Protein AF-A0AAX3SY69-F1 (afdb_monomer)

Secondary structure (DSSP, 8-state):
-GGGGGGTTSS-HHHHHHHHHHHHHHHHHHSS-EEEEEE-SS-TTT-SSS-TT-EE--TTPPEEEEEEEEEETHHHHHHT-S--EEEEEEEETT-SPP--S---------HHHHTT--TTS-HHHHHHHHHHH-S---------GGGHHHHHHS--

Foldseek 3Di:
DVQLLVQFQVLPLPVSQVRLVVVVQVVLQPDQAFEAALAAPAACVRDVPSHHGDTHHDPPHAYKYKHWDSKDCSPCRNNVHPDIDGDMDIDHPPPDDRDHPDDDDDDDDDPVLVVQDDPVDDPLVSLVSSCVVPVDDDDDDPPDPVCPVVDVSNPD

Sequence (156 aa):
MIVSYELVGKNDKNMLDQKAFDFINKILTSNDVKAKIAIGEGELDAAPMLYQGQTFSHQQAITIDIAVDPIEGTIPASKNEPGSISSIAIAKNNTMLQIPEMYMEKLFLSQNLAVTVDFNQPIEAILLALLKIKQNLSCIILNKPRHQKIKKQCGN

Nearest PDB structures (foldseek):
  3d1r-assembly1_A  TM=9.207E-01  e=1.325E-11  Escherichia coli K-12
  3big-assembly1_A  TM=9.144E-01  e=1.242E-11  unclassified
  2r8t-assembly1_A  TM=9.215E-01  e=2.525E-11  unclassified
  3bih-assembly1_A  TM=9.162E-01  e=8.599E-11  unclassified
  7txb-assembly2_A  TM=8.738E-01  e=3.790E-10  Mycobacterium tuberculosis

pLDDT: mean 86.6, std 8.34, range [49.56, 96.06]

Mean predicted aligned error: 6.03 Å

Structure (mmCIF, N/CA/C/O backbone):
data_AF-A0AAX3SY69-F1
#
_entry.id   AF-A0AAX3SY69-F1
#
loop_
_atom_site.group_PDB
_atom_site.id
_atom_site.type_symbol
_atom_site.label_atom_id
_atom_site.label_alt_id
_atom_site.label_comp_id
_atom_site.label_asym_id
_atom_site.label_entity_id
_atom_site.label_seq_id
_atom_site.pdbx_PDB_ins_code
_atom_site.Cartn_x
_atom_site.Cartn_y
_atom_site.Cartn_z
_atom_site.occupancy
_atom_site.B_iso_or_equiv
_atom_site.auth_seq_id
_atom_site.auth_comp_id
_atom_site.auth_asym_id
_atom_site.auth_atom_id
_atom_site.pdbx_PDB_model_num
ATOM 1 N N . MET A 1 1 ? 5.441 -11.364 -5.520 1.00 68.12 1 MET A N 1
ATOM 2 C CA . MET A 1 1 ? 6.108 -12.122 -4.428 1.00 68.12 1 MET A CA 1
ATOM 3 C C . MET A 1 1 ? 6.857 -13.389 -4.855 1.00 68.12 1 MET A C 1
ATOM 5 O O . MET A 1 1 ? 7.896 -13.626 -4.264 1.00 68.12 1 MET A O 1
ATOM 9 N N . ILE A 1 2 ? 6.416 -14.188 -5.844 1.00 85.38 2 ILE A N 1
ATOM 10 C CA . ILE A 1 2 ? 7.100 -15.458 -6.212 1.00 85.38 2 ILE A CA 1
ATOM 11 C C . ILE A 1 2 ? 8.610 -15.275 -6.449 1.00 85.38 2 ILE A C 1
ATOM 13 O O . ILE A 1 2 ? 9.412 -16.031 -5.913 1.00 85.38 2 ILE A O 1
ATOM 17 N N . VAL A 1 3 ? 9.007 -14.236 -7.189 1.00 90.88 3 VAL A N 1
ATOM 18 C CA . VAL A 1 3 ? 10.423 -13.975 -7.497 1.00 90.88 3 VAL A CA 1
ATOM 19 C C . VAL A 1 3 ? 11.272 -13.641 -6.270 1.00 90.88 3 VAL A C 1
ATOM 21 O O . VAL A 1 3 ? 12.445 -13.999 -6.237 1.00 90.88 3 VAL A O 1
ATOM 24 N N . SER A 1 4 ? 10.683 -13.031 -5.242 1.00 90.25 4 SER A N 1
ATOM 25 C CA . SER A 1 4 ? 11.367 -12.653 -3.998 1.00 90.25 4 SER A CA 1
ATOM 26 C C . SER A 1 4 ? 11.199 -13.685 -2.881 1.00 90.25 4 SER A C 1
ATOM 28 O O . SER A 1 4 ? 11.713 -13.478 -1.786 1.00 90.25 4 SER A O 1
ATOM 30 N N . TYR A 1 5 ? 10.498 -14.798 -3.130 1.00 91.44 5 TYR A N 1
ATOM 31 C CA . TYR A 1 5 ? 10.125 -15.765 -2.092 1.00 91.44 5 TYR A CA 1
ATOM 32 C C . TYR A 1 5 ? 11.334 -16.368 -1.361 1.00 91.44 5 TYR A C 1
ATOM 34 O O . TYR A 1 5 ? 11.290 -16.548 -0.151 1.00 91.44 5 TYR A O 1
ATOM 42 N N . GLU A 1 6 ? 12.445 -16.612 -2.061 1.00 93.38 6 GLU A N 1
ATOM 43 C CA . GLU A 1 6 ? 13.675 -17.149 -1.450 1.00 93.38 6 GLU A CA 1
ATOM 44 C C . GLU A 1 6 ? 14.314 -16.215 -0.399 1.00 93.38 6 GLU A C 1
ATOM 46 O O . GLU A 1 6 ? 15.126 -16.661 0.416 1.00 93.38 6 GLU A O 1
ATOM 51 N N . LEU A 1 7 ? 13.946 -14.929 -0.419 1.00 93.50 7 LEU A N 1
ATOM 52 C CA . LEU A 1 7 ? 14.443 -13.886 0.483 1.00 93.50 7 LEU A CA 1
ATOM 53 C C . LEU A 1 7 ? 13.525 -13.659 1.690 1.00 93.50 7 LEU A C 1
ATOM 55 O O . LEU A 1 7 ? 13.890 -12.941 2.624 1.00 93.50 7 LEU A O 1
ATOM 59 N N . VAL A 1 8 ? 12.351 -14.293 1.707 1.00 95.00 8 VAL A N 1
ATOM 60 C CA . VAL A 1 8 ? 11.444 -14.266 2.857 1.00 95.00 8 VAL A CA 1
ATOM 61 C C . VAL A 1 8 ? 12.148 -14.884 4.068 1.00 95.00 8 VAL A C 1
ATOM 63 O O . VAL A 1 8 ? 12.761 -15.949 3.984 1.00 95.00 8 VAL A O 1
ATOM 66 N N . GLY A 1 9 ? 12.090 -14.193 5.208 1.00 95.44 9 GLY A N 1
ATOM 67 C CA . GLY A 1 9 ? 12.751 -14.628 6.445 1.00 95.44 9 GLY A CA 1
ATOM 68 C C . GLY A 1 9 ? 14.278 -14.460 6.473 1.00 95.44 9 GLY A C 1
ATOM 69 O O . GLY A 1 9 ? 14.919 -14.946 7.404 1.00 95.44 9 GLY A O 1
ATOM 70 N N . LYS A 1 10 ? 14.889 -13.800 5.477 1.00 95.88 10 LYS A N 1
ATOM 71 C CA . LYS A 1 10 ? 16.347 -13.564 5.422 1.00 95.88 10 LYS A CA 1
ATOM 72 C C . LYS A 1 10 ? 16.797 -12.251 6.068 1.00 95.88 10 LYS A C 1
ATOM 74 O O . LYS A 1 10 ? 17.989 -11.970 6.076 1.00 95.88 10 LYS A O 1
ATOM 79 N N . ASN A 1 11 ? 15.872 -11.463 6.619 1.00 95.81 11 ASN A N 1
ATOM 80 C CA . ASN A 1 11 ? 16.111 -10.136 7.199 1.00 95.81 11 ASN A CA 1
ATOM 81 C C . ASN A 1 11 ? 16.721 -9.101 6.234 1.00 95.81 11 ASN A C 1
ATOM 83 O O . ASN A 1 11 ? 17.152 -8.038 6.677 1.00 95.81 11 ASN A O 1
ATOM 87 N N . ASP A 1 12 ? 16.700 -9.358 4.924 1.00 94.06 12 ASP A N 1
ATOM 88 C CA . ASP A 1 12 ? 17.132 -8.404 3.902 1.00 94.06 12 ASP A CA 1
ATOM 89 C C . ASP A 1 12 ? 15.922 -7.843 3.152 1.00 94.06 12 ASP A C 1
ATOM 91 O O . ASP A 1 12 ? 15.499 -8.347 2.112 1.00 94.06 12 ASP A O 1
ATOM 95 N N . LYS A 1 13 ? 15.325 -6.797 3.729 1.00 92.38 13 LYS A N 1
ATOM 96 C CA . LYS A 1 13 ? 14.152 -6.140 3.143 1.00 92.38 13 LYS A CA 1
ATOM 97 C C . LYS A 1 13 ? 14.467 -5.452 1.808 1.00 92.38 13 LYS A C 1
ATOM 99 O O . LYS A 1 13 ? 13.586 -5.379 0.963 1.00 92.38 13 LYS A O 1
ATOM 104 N N . ASN A 1 14 ? 15.697 -4.963 1.627 1.00 90.88 14 ASN A N 1
ATOM 105 C CA . ASN A 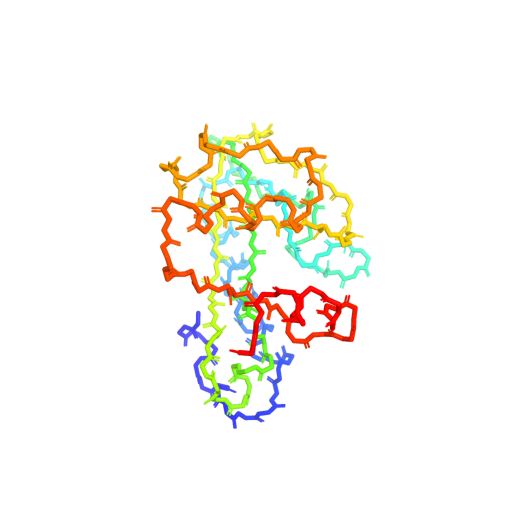1 14 ? 16.069 -4.156 0.466 1.00 90.88 14 ASN A CA 1
ATOM 106 C C . ASN A 1 14 ? 16.271 -5.061 -0.750 1.00 90.88 14 ASN A C 1
ATOM 108 O O . ASN A 1 14 ? 15.740 -4.785 -1.817 1.00 90.88 14 ASN A O 1
ATOM 112 N N . MET A 1 15 ? 16.985 -6.177 -0.581 1.00 91.94 15 MET A N 1
ATOM 113 C CA . MET A 1 15 ? 17.173 -7.156 -1.653 1.00 91.94 15 MET A CA 1
ATOM 114 C C . MET A 1 15 ? 15.849 -7.826 -2.042 1.00 91.94 15 MET A C 1
ATOM 116 O O . MET A 1 15 ? 15.595 -8.073 -3.222 1.00 91.94 15 MET A O 1
ATOM 120 N N . LEU A 1 16 ? 14.997 -8.109 -1.052 1.00 91.38 16 LEU A N 1
ATOM 121 C CA . LEU A 1 16 ? 13.662 -8.670 -1.259 1.00 91.38 16 LEU A CA 1
ATOM 122 C C . LEU A 1 16 ? 12.807 -7.765 -2.154 1.00 91.38 16 LEU A C 1
ATOM 124 O O . LEU A 1 16 ? 12.190 -8.255 -3.108 1.00 91.38 16 LEU A O 1
ATOM 128 N N . ASP A 1 17 ? 12.822 -6.468 -1.866 1.00 90.00 17 ASP A N 1
ATOM 129 C CA . ASP A 1 17 ? 12.081 -5.458 -2.610 1.00 90.00 17 ASP A CA 1
ATOM 130 C C . ASP A 1 17 ? 12.679 -5.206 -4.002 1.00 90.00 17 ASP A C 1
ATOM 132 O O . ASP A 1 17 ? 11.979 -5.339 -5.008 1.00 90.00 17 ASP A O 1
ATOM 136 N N . GLN A 1 18 ? 14.004 -5.034 -4.090 1.00 90.25 18 GLN A N 1
ATOM 137 C CA . GLN A 1 18 ? 14.724 -4.875 -5.358 1.00 90.25 18 GLN A CA 1
ATOM 138 C C . GLN A 1 18 ? 14.424 -6.018 -6.337 1.00 90.25 18 GLN A C 1
ATOM 140 O O . GLN A 1 18 ? 14.197 -5.795 -7.524 1.00 90.25 18 GLN A O 1
ATOM 145 N N . LYS A 1 19 ? 14.356 -7.262 -5.849 1.00 91.88 19 LYS A N 1
ATOM 146 C CA . LYS A 1 19 ? 14.070 -8.418 -6.704 1.00 91.88 19 LYS A CA 1
ATOM 147 C C . LYS A 1 19 ? 12.638 -8.417 -7.253 1.00 91.88 19 LYS A C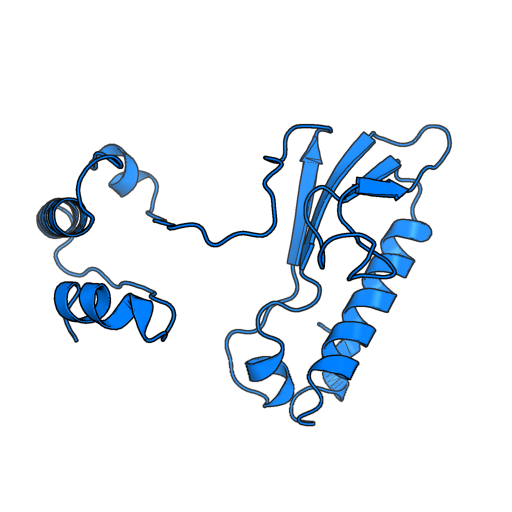 1
ATOM 149 O O . LYS A 1 19 ? 12.411 -8.879 -8.375 1.00 91.88 19 LYS A O 1
ATOM 154 N N . ALA A 1 20 ? 11.669 -7.915 -6.486 1.00 91.19 20 ALA A N 1
ATOM 155 C CA . ALA A 1 20 ? 10.297 -7.755 -6.968 1.00 91.19 20 ALA A CA 1
ATOM 156 C C . ALA A 1 20 ? 10.207 -6.611 -7.978 1.00 91.19 20 ALA A C 1
ATOM 158 O O . ALA A 1 20 ? 9.585 -6.766 -9.033 1.00 91.19 20 ALA A O 1
ATOM 159 N N . PHE A 1 21 ? 10.879 -5.507 -7.675 1.00 88.44 21 PHE A N 1
ATOM 160 C CA . PHE A 1 21 ? 10.992 -4.338 -8.527 1.00 88.44 21 PHE A CA 1
ATOM 161 C C . PHE A 1 21 ? 11.584 -4.675 -9.903 1.00 88.44 21 PHE A C 1
ATOM 163 O O . PHE A 1 21 ? 10.947 -4.408 -10.925 1.00 88.44 21 PHE A O 1
ATOM 170 N N . ASP A 1 22 ? 12.739 -5.346 -9.949 1.00 89.62 22 ASP A N 1
ATOM 171 C CA . ASP A 1 22 ? 13.425 -5.711 -11.197 1.00 89.62 22 ASP A CA 1
ATOM 172 C C . ASP A 1 22 ? 12.525 -6.553 -12.106 1.00 89.62 22 ASP A C 1
ATOM 174 O O . ASP A 1 22 ? 12.475 -6.373 -13.328 1.00 89.62 22 ASP A O 1
ATOM 178 N N . PHE A 1 23 ? 11.777 -7.474 -11.500 1.00 90.44 23 PHE A N 1
ATOM 179 C CA . PHE A 1 23 ? 10.856 -8.340 -12.216 1.00 90.44 23 PHE A CA 1
ATOM 180 C C . PHE A 1 23 ? 9.674 -7.569 -12.807 1.00 90.44 23 PHE A C 1
ATOM 182 O O . PHE A 1 23 ? 9.348 -7.757 -13.981 1.00 90.44 23 PHE A O 1
ATOM 189 N N . ILE A 1 24 ? 9.054 -6.685 -12.025 1.00 89.12 24 ILE A N 1
ATOM 190 C CA . ILE A 1 24 ? 7.952 -5.838 -12.492 1.00 89.12 24 ILE A CA 1
ATOM 191 C C . ILE A 1 24 ? 8.429 -4.921 -13.620 1.00 89.12 24 ILE A C 1
ATOM 193 O O . ILE A 1 24 ? 7.786 -4.865 -14.669 1.00 89.12 24 ILE A O 1
ATOM 197 N N . ASN A 1 25 ? 9.577 -4.261 -13.458 1.00 87.75 25 ASN A N 1
ATOM 198 C CA . ASN A 1 25 ? 10.142 -3.389 -14.485 1.00 87.75 25 ASN A CA 1
ATOM 199 C C . ASN A 1 25 ? 10.423 -4.152 -15.791 1.00 87.75 25 ASN A C 1
ATOM 201 O O . ASN A 1 25 ? 10.088 -3.680 -16.882 1.00 87.75 25 ASN A O 1
ATOM 205 N N . LYS A 1 26 ? 10.964 -5.374 -15.695 1.00 88.88 26 LYS A N 1
ATOM 206 C CA . LYS A 1 26 ? 11.166 -6.251 -16.856 1.00 88.88 26 LYS A CA 1
ATOM 207 C C . LYS A 1 26 ? 9.848 -6.598 -17.549 1.00 88.88 26 LYS A C 1
ATOM 209 O O . LYS A 1 26 ? 9.794 -6.578 -18.779 1.00 88.88 26 LYS A O 1
ATOM 214 N N . ILE A 1 27 ? 8.790 -6.902 -16.795 1.00 87.12 27 ILE A N 1
ATOM 215 C CA . ILE A 1 27 ? 7.457 -7.153 -17.361 1.00 87.12 27 ILE A CA 1
ATOM 216 C C . ILE A 1 27 ? 6.963 -5.908 -18.099 1.00 87.12 27 ILE A C 1
ATOM 218 O O . ILE A 1 27 ? 6.617 -6.006 -19.272 1.00 87.12 27 ILE A O 1
ATOM 222 N N . LEU A 1 28 ? 6.977 -4.735 -17.467 1.00 84.12 28 LEU A N 1
ATOM 223 C CA . LEU A 1 28 ? 6.467 -3.508 -18.091 1.00 84.12 28 LEU A CA 1
ATOM 224 C C . LEU A 1 28 ? 7.261 -3.103 -19.339 1.00 84.12 28 LEU A C 1
ATOM 226 O O . LEU A 1 28 ? 6.676 -2.614 -20.300 1.00 84.12 28 LEU A O 1
ATOM 230 N N . THR A 1 29 ? 8.567 -3.369 -19.360 1.00 83.25 29 THR A N 1
ATOM 231 C CA . THR A 1 29 ? 9.431 -3.073 -20.514 1.00 83.25 29 THR A CA 1
ATOM 232 C C . THR A 1 29 ? 9.224 -4.052 -21.679 1.00 83.25 29 THR A C 1
ATOM 234 O O . THR A 1 29 ? 9.354 -3.668 -22.840 1.00 83.25 29 THR A O 1
ATOM 237 N N . SER A 1 30 ? 8.914 -5.320 -21.390 1.00 82.94 30 SER A N 1
ATOM 238 C CA . SER A 1 30 ? 8.826 -6.389 -22.402 1.00 82.94 30 SER A CA 1
ATOM 239 C C . SER A 1 30 ? 7.451 -6.556 -23.051 1.00 82.94 30 SER A C 1
ATOM 241 O O . SER A 1 30 ? 7.344 -7.291 -24.028 1.00 82.94 30 SER A O 1
ATOM 243 N N . ASN A 1 31 ? 6.411 -5.902 -22.530 1.00 76.81 31 ASN A N 1
ATOM 244 C CA . ASN A 1 31 ? 5.061 -5.964 -23.090 1.00 76.81 31 ASN A CA 1
ATOM 245 C C . ASN A 1 31 ? 4.767 -4.750 -23.983 1.00 76.81 31 ASN A C 1
ATOM 247 O O . ASN A 1 31 ? 5.183 -3.638 -23.665 1.00 76.81 31 ASN A O 1
ATOM 251 N N . ASP A 1 32 ? 3.974 -4.952 -25.040 1.00 76.06 32 ASP A N 1
ATOM 252 C CA . ASP A 1 32 ? 3.518 -3.901 -25.966 1.00 76.06 32 ASP A CA 1
ATOM 253 C C . ASP A 1 32 ? 2.460 -2.988 -25.319 1.00 76.06 32 ASP A C 1
ATOM 255 O O . ASP A 1 32 ? 1.272 -3.008 -25.651 1.00 76.06 32 ASP A O 1
ATOM 259 N N . VAL A 1 33 ? 2.883 -2.184 -24.345 1.00 77.19 33 VAL A N 1
ATOM 260 C CA . VAL A 1 33 ? 2.014 -1.283 -23.581 1.00 77.19 33 VAL A CA 1
ATOM 261 C C . VAL A 1 33 ? 2.593 0.127 -23.575 1.00 77.19 33 VAL A C 1
ATOM 263 O O . VAL A 1 33 ? 3.793 0.323 -23.382 1.00 77.19 33 VAL A O 1
ATOM 266 N N . LYS A 1 34 ? 1.724 1.133 -23.750 1.00 85.38 34 LYS A N 1
ATOM 267 C CA . LYS A 1 34 ? 2.074 2.528 -23.498 1.00 85.38 34 LYS A CA 1
ATOM 268 C C . LYS A 1 34 ? 1.645 2.885 -22.075 1.00 85.38 34 LYS A C 1
ATOM 270 O O . LYS A 1 34 ? 0.519 3.305 -21.840 1.00 85.38 34 LYS A O 1
ATOM 275 N N . ALA A 1 35 ? 2.510 2.673 -21.097 1.00 86.69 35 ALA A N 1
ATOM 276 C CA . ALA A 1 35 ? 2.179 2.906 -19.694 1.00 86.69 35 ALA A CA 1
ATOM 277 C C . ALA A 1 35 ? 2.849 4.170 -19.160 1.00 86.69 35 ALA A C 1
ATOM 279 O O . ALA A 1 35 ? 3.960 4.506 -19.562 1.00 86.69 35 ALA A O 1
ATOM 280 N N . LYS A 1 36 ? 2.189 4.835 -18.215 1.00 89.00 36 LYS A N 1
ATOM 281 C CA . LYS A 1 36 ? 2.775 5.871 -17.367 1.00 89.00 36 LYS A CA 1
ATOM 282 C C . LYS A 1 36 ? 2.681 5.418 -15.914 1.00 89.00 36 LYS A C 1
ATOM 284 O O . LYS A 1 36 ? 1.595 5.052 -15.463 1.00 89.00 36 LYS A O 1
ATOM 289 N N . ILE A 1 37 ? 3.786 5.467 -15.179 1.00 88.62 37 ILE A N 1
ATOM 290 C CA . ILE A 1 37 ? 3.766 5.263 -13.729 1.00 88.62 37 ILE A CA 1
ATOM 291 C C . ILE A 1 37 ? 3.124 6.494 -13.091 1.00 88.62 37 ILE A C 1
ATOM 293 O O . ILE A 1 37 ? 3.688 7.583 -13.091 1.00 88.62 37 ILE A O 1
ATOM 297 N N . ALA A 1 38 ? 1.901 6.327 -12.609 1.00 87.81 38 ALA A N 1
ATOM 298 C CA . ALA A 1 38 ? 1.136 7.351 -11.914 1.00 87.81 38 ALA A CA 1
ATOM 299 C C . ALA A 1 38 ? 1.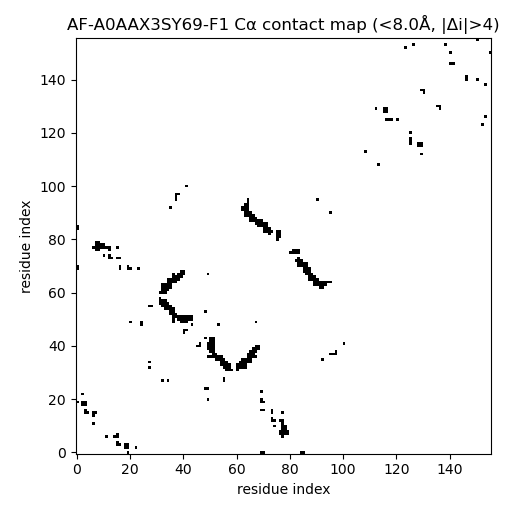459 7.387 -10.414 1.00 87.81 38 ALA A C 1
ATOM 301 O O . ALA A 1 38 ? 1.414 8.456 -9.820 1.00 87.81 38 ALA A O 1
ATOM 302 N N . ILE A 1 39 ? 1.752 6.227 -9.819 1.00 86.62 39 ILE A N 1
ATOM 303 C CA . ILE A 1 39 ? 2.173 6.062 -8.423 1.00 86.62 39 ILE A CA 1
ATOM 304 C C . ILE A 1 39 ? 3.247 4.968 -8.421 1.00 86.62 39 ILE A C 1
ATOM 306 O O . ILE A 1 39 ? 3.022 3.898 -8.991 1.00 86.62 39 ILE A O 1
ATOM 310 N N . GLY A 1 40 ? 4.401 5.231 -7.819 1.00 81.31 40 GLY A N 1
ATOM 311 C CA . GLY A 1 40 ? 5.523 4.291 -7.788 1.00 81.31 40 GLY A CA 1
ATOM 312 C C . GLY A 1 40 ? 6.403 4.489 -6.557 1.00 81.31 40 GLY A C 1
ATOM 313 O O . GLY A 1 40 ? 5.965 5.100 -5.586 1.00 81.31 40 GLY A O 1
ATOM 314 N N . GLU A 1 41 ? 7.645 4.012 -6.628 1.00 76.50 41 GLU A N 1
ATOM 315 C CA . GLU A 1 41 ? 8.600 3.953 -5.501 1.00 76.50 41 GLU A CA 1
ATOM 316 C C . GLU A 1 41 ? 9.118 5.317 -5.018 1.00 76.50 41 GLU A C 1
ATOM 318 O O . GLU A 1 41 ? 9.868 5.405 -4.048 1.00 76.50 41 GLU A O 1
ATOM 323 N N . GLY A 1 42 ? 8.734 6.391 -5.704 1.00 72.00 42 GLY A N 1
ATOM 324 C CA . GLY A 1 42 ? 9.097 7.757 -5.368 1.00 72.00 42 GLY A CA 1
ATOM 325 C C . GLY A 1 42 ? 9.352 8.610 -6.604 1.00 72.00 42 GLY A C 1
ATOM 326 O O . GLY A 1 42 ? 9.015 8.248 -7.738 1.00 72.00 42 GLY A O 1
ATOM 327 N N . GLU A 1 43 ? 9.962 9.763 -6.362 1.00 69.75 43 GLU A N 1
ATOM 328 C CA . GLU A 1 43 ? 10.455 10.665 -7.400 1.00 69.75 43 GLU A CA 1
ATOM 329 C C . GLU A 1 43 ? 11.716 10.102 -8.078 1.00 69.75 43 GLU A C 1
ATOM 331 O O . GLU A 1 43 ? 12.428 9.271 -7.508 1.00 69.75 43 GLU A O 1
ATOM 336 N N . LEU A 1 44 ? 12.032 10.592 -9.283 1.00 62.59 44 LEU A N 1
ATOM 337 C CA . LEU A 1 44 ? 13.196 10.149 -10.069 1.00 62.59 44 LEU A CA 1
ATOM 338 C C . LEU A 1 44 ? 14.521 10.220 -9.286 1.00 62.59 44 LEU A C 1
ATOM 340 O O . LEU A 1 44 ? 15.382 9.357 -9.443 1.00 62.59 44 LEU A O 1
ATOM 344 N N . ASP A 1 45 ? 14.675 11.225 -8.422 1.00 56.72 45 ASP A N 1
ATOM 345 C CA . ASP A 1 45 ? 15.889 11.422 -7.620 1.00 56.72 45 ASP A CA 1
ATOM 346 C C . ASP A 1 45 ? 16.065 10.355 -6.522 1.00 56.72 45 ASP A C 1
ATOM 348 O O . ASP A 1 45 ? 17.180 10.133 -6.044 1.00 56.72 45 ASP A O 1
ATOM 352 N N . ALA A 1 46 ? 14.978 9.690 -6.120 1.00 61.84 46 ALA A N 1
ATOM 353 C CA . ALA A 1 46 ? 14.957 8.670 -5.072 1.00 61.84 46 ALA A CA 1
ATOM 354 C C . ALA A 1 46 ? 14.851 7.240 -5.629 1.00 61.84 46 ALA A C 1
ATOM 356 O O . ALA A 1 46 ? 15.312 6.300 -4.978 1.00 61.84 46 ALA A O 1
ATOM 357 N N . ALA A 1 47 ? 14.282 7.076 -6.828 1.00 66.94 47 ALA A N 1
ATOM 358 C CA . ALA A 1 47 ? 14.029 5.784 -7.454 1.00 66.94 47 ALA A CA 1
ATOM 359 C C . ALA A 1 47 ? 14.582 5.741 -8.896 1.00 66.94 47 ALA A C 1
ATOM 361 O O . ALA A 1 47 ? 14.077 6.435 -9.779 1.00 66.94 47 ALA A O 1
ATOM 362 N N . PRO A 1 48 ? 15.589 4.892 -9.194 1.00 66.75 48 PRO A N 1
ATOM 363 C CA . PRO A 1 48 ? 16.208 4.843 -10.522 1.00 66.75 48 PRO A CA 1
ATOM 364 C C . PRO A 1 48 ? 15.296 4.253 -11.614 1.00 66.75 48 PRO A C 1
ATOM 366 O O . PRO A 1 48 ? 15.562 4.443 -12.800 1.00 66.75 48 PRO A O 1
ATOM 369 N N . MET A 1 49 ? 14.240 3.519 -11.245 1.00 77.12 49 MET A N 1
ATOM 370 C CA . MET A 1 49 ? 13.186 3.024 -12.145 1.00 77.12 49 MET A CA 1
ATOM 371 C C . MET A 1 49 ? 11.850 2.965 -11.377 1.00 77.12 49 MET A C 1
ATOM 373 O O . MET A 1 49 ? 11.824 3.160 -10.167 1.00 77.12 49 MET A O 1
ATOM 377 N N . LEU A 1 50 ? 10.745 2.717 -12.080 1.00 78.62 50 LEU A N 1
ATOM 378 C CA . LEU A 1 50 ? 9.360 2.801 -11.591 1.00 78.62 50 LEU A CA 1
ATOM 379 C C . LEU A 1 50 ? 9.052 4.093 -10.814 1.00 78.62 50 LEU A C 1
ATOM 381 O O . LEU A 1 50 ? 8.219 4.097 -9.910 1.00 78.62 50 LEU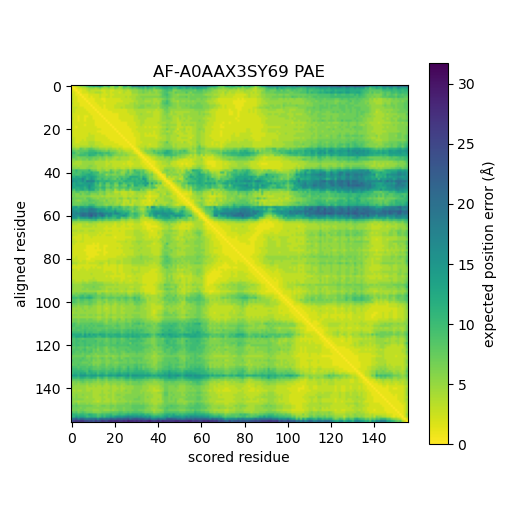 A O 1
ATOM 385 N N . TYR A 1 51 ? 9.714 5.190 -11.180 1.00 81.19 51 TYR A N 1
ATOM 386 C CA . TYR A 1 51 ? 9.492 6.501 -10.584 1.00 81.19 51 TYR A CA 1
ATOM 387 C C . TYR A 1 51 ? 8.231 7.150 -11.159 1.00 81.19 51 TYR A C 1
ATOM 389 O O . TYR A 1 51 ? 7.805 6.856 -12.285 1.00 81.19 51 TYR A O 1
ATOM 397 N N . GLN A 1 52 ? 7.634 8.067 -10.402 1.00 80.50 52 GLN A N 1
ATOM 398 C CA . GLN A 1 52 ? 6.443 8.785 -10.844 1.00 80.50 52 GLN A CA 1
ATOM 399 C C . GLN A 1 52 ? 6.704 9.558 -12.150 1.00 80.50 52 GLN A C 1
ATOM 401 O O . GLN A 1 52 ? 7.652 10.325 -12.283 1.00 80.50 52 GLN A O 1
ATOM 406 N N . GLY A 1 53 ? 5.847 9.346 -13.147 1.00 81.00 53 GLY A N 1
ATOM 407 C CA . GLY A 1 53 ? 5.966 9.945 -14.475 1.00 81.00 53 GLY A CA 1
ATOM 408 C C . GLY A 1 53 ? 6.803 9.144 -15.476 1.00 81.00 53 GLY A C 1
ATOM 409 O O . GLY A 1 53 ? 6.805 9.508 -16.655 1.00 81.00 53 GLY A O 1
ATOM 410 N N . GLN A 1 54 ? 7.458 8.044 -15.080 1.00 81.81 54 GLN A N 1
ATOM 411 C CA . GLN A 1 54 ? 8.144 7.170 -16.036 1.00 81.81 54 GLN A CA 1
ATOM 412 C C . GLN A 1 54 ? 7.161 6.661 -17.097 1.00 81.81 54 GLN A C 1
ATOM 414 O O . GLN A 1 54 ? 6.056 6.218 -16.774 1.00 81.81 54 GLN A O 1
ATOM 419 N N . THR A 1 55 ? 7.574 6.698 -18.367 1.00 82.88 55 THR A N 1
ATOM 420 C CA . THR A 1 55 ? 6.771 6.182 -19.479 1.00 82.88 55 THR A CA 1
ATOM 421 C C . THR A 1 55 ? 7.428 4.978 -20.136 1.00 82.88 55 THR A C 1
ATOM 423 O O . THR A 1 55 ? 8.636 4.945 -20.362 1.00 82.88 55 THR A O 1
ATOM 426 N N . PHE A 1 56 ? 6.602 4.001 -20.480 1.00 82.69 56 PHE A N 1
ATOM 427 C CA . PHE A 1 56 ? 6.936 2.868 -21.330 1.00 82.69 56 PHE A CA 1
ATOM 428 C C . PHE A 1 56 ? 6.170 3.081 -22.631 1.00 82.69 56 PHE A C 1
ATOM 430 O O . PHE A 1 56 ? 4.997 3.451 -22.585 1.00 82.69 56 PHE A O 1
ATOM 437 N N . SER A 1 57 ? 6.820 2.958 -23.785 1.00 75.19 57 SER A N 1
ATOM 438 C CA . SER A 1 57 ? 6.192 3.271 -25.072 1.00 75.19 57 SER A CA 1
ATOM 439 C C . SER A 1 57 ? 6.498 2.203 -26.106 1.00 75.19 57 SER A C 1
ATOM 441 O O . SER A 1 57 ? 7.657 1.967 -26.428 1.00 75.19 57 SER A O 1
ATOM 443 N N . HIS A 1 58 ? 5.434 1.651 -26.684 1.00 74.88 58 HIS A N 1
ATOM 444 C CA . HIS A 1 58 ? 5.464 0.801 -27.870 1.00 74.88 58 HIS A CA 1
ATOM 445 C C . HIS A 1 58 ? 4.527 1.371 -28.935 1.00 74.88 58 HIS A C 1
ATOM 447 O O . HIS A 1 58 ? 3.504 1.993 -28.621 1.00 74.88 58 HIS A O 1
ATOM 453 N N . GLN A 1 59 ? 4.896 1.221 -30.207 1.00 63.41 59 GLN A N 1
ATOM 454 C CA . GLN A 1 59 ? 4.081 1.722 -31.314 1.00 63.41 59 GLN A CA 1
ATOM 455 C C . GLN A 1 59 ? 2.747 0.957 -31.341 1.00 63.41 59 GLN A C 1
ATOM 457 O O . GLN A 1 59 ? 2.740 -0.262 -31.266 1.00 63.41 59 GLN A O 1
ATOM 462 N N . GLN A 1 60 ? 1.623 1.679 -31.450 1.00 64.94 60 GLN A N 1
ATOM 463 C CA . GLN A 1 60 ? 0.246 1.137 -31.455 1.00 64.94 60 GLN A CA 1
ATOM 464 C C . GLN A 1 60 ? -0.308 0.634 -30.102 1.00 64.94 60 GLN A C 1
ATOM 466 O O . GLN A 1 60 ? -1.375 0.025 -30.067 1.00 64.94 60 GLN A O 1
ATOM 471 N N . ALA A 1 61 ? 0.348 0.936 -28.979 1.00 69.00 61 ALA A N 1
ATOM 472 C CA . ALA A 1 61 ? -0.077 0.446 -27.669 1.00 69.00 61 ALA A CA 1
ATOM 473 C C . ALA A 1 61 ? -1.122 1.330 -26.946 1.00 69.00 61 ALA A C 1
ATOM 475 O O . ALA A 1 61 ? -1.142 2.560 -27.072 1.00 69.00 61 ALA A O 1
ATOM 476 N N . ILE A 1 62 ? -1.977 0.693 -26.131 1.00 72.31 62 ILE A N 1
ATOM 477 C CA . ILE A 1 62 ? -2.984 1.362 -25.284 1.00 72.31 62 ILE A CA 1
ATOM 478 C C . ILE A 1 62 ? -2.277 2.239 -24.250 1.00 72.31 62 ILE A C 1
ATOM 480 O O . ILE A 1 62 ? -1.321 1.789 -23.621 1.00 72.31 62 ILE A O 1
ATOM 484 N N . THR A 1 63 ? -2.766 3.472 -24.056 1.00 84.56 63 THR A N 1
ATOM 485 C CA . THR A 1 63 ? -2.235 4.369 -23.022 1.00 84.56 63 THR A CA 1
ATOM 486 C C . THR A 1 63 ? -2.931 4.169 -21.677 1.00 84.56 63 THR A C 1
ATOM 488 O O . THR A 1 63 ? -4.142 4.384 -21.578 1.00 84.56 63 THR A O 1
ATOM 491 N N . ILE A 1 64 ? -2.173 3.792 -20.647 1.00 90.38 64 ILE A N 1
ATOM 492 C CA . ILE A 1 64 ? -2.683 3.489 -19.301 1.00 90.38 64 ILE A CA 1
ATOM 493 C C . ILE A 1 64 ? -1.863 4.169 -18.201 1.00 90.38 64 ILE A C 1
ATOM 495 O O . ILE A 1 64 ? -0.670 4.423 -18.374 1.00 90.38 64 ILE A O 1
ATOM 499 N N . ASP A 1 65 ? -2.508 4.402 -17.060 1.00 92.44 65 ASP A N 1
ATOM 500 C CA . ASP A 1 65 ? -1.836 4.745 -15.807 1.00 92.44 65 ASP A CA 1
ATOM 501 C C . ASP A 1 65 ? -1.599 3.461 -15.001 1.00 92.44 65 ASP A C 1
ATOM 503 O O . ASP A 1 65 ? -2.488 2.606 -14.913 1.00 92.44 65 ASP A O 1
ATOM 507 N N . ILE A 1 66 ? -0.417 3.343 -14.399 1.00 91.69 66 ILE A N 1
ATOM 508 C CA . ILE A 1 66 ? -0.046 2.243 -13.507 1.00 91.69 66 ILE A CA 1
ATOM 509 C C . ILE A 1 66 ? 0.303 2.805 -12.131 1.00 91.69 66 ILE A C 1
ATOM 511 O O . ILE A 1 66 ? 1.109 3.727 -12.021 1.00 91.69 66 ILE A O 1
ATOM 515 N N . ALA A 1 67 ? -0.279 2.213 -11.093 1.00 92.25 67 ALA A N 1
ATOM 516 C CA . ALA A 1 67 ? 0.192 2.339 -9.722 1.00 92.25 67 ALA A CA 1
ATOM 517 C C . ALA A 1 67 ? 0.818 1.010 -9.311 1.00 92.25 67 ALA A C 1
ATOM 519 O O . ALA A 1 67 ? 0.218 -0.045 -9.541 1.00 92.25 67 ALA A O 1
ATOM 520 N N . VAL A 1 68 ? 2.010 1.049 -8.730 1.00 90.00 68 VAL A N 1
ATOM 521 C CA . VAL A 1 68 ? 2.740 -0.164 -8.375 1.00 90.00 68 VAL A CA 1
ATOM 522 C C . VAL A 1 68 ? 3.379 -0.049 -7.004 1.00 90.00 68 VAL A C 1
ATOM 524 O O . VAL A 1 68 ? 3.898 1.001 -6.650 1.00 90.00 68 VAL A O 1
ATOM 527 N N . ASP A 1 69 ? 3.303 -1.150 -6.265 1.00 90.19 69 ASP A N 1
ATOM 528 C CA . ASP A 1 69 ? 3.976 -1.364 -4.989 1.00 90.19 69 ASP A CA 1
ATOM 529 C C . ASP A 1 69 ? 4.502 -2.814 -5.023 1.00 90.19 69 ASP A C 1
ATOM 531 O O . ASP A 1 69 ? 3.724 -3.772 -4.839 1.00 90.19 69 ASP A O 1
ATOM 535 N N . PRO A 1 70 ? 5.778 -3.017 -5.417 1.00 89.69 70 PRO A N 1
ATOM 536 C CA . PRO A 1 70 ? 6.371 -4.328 -5.617 1.00 89.69 70 PRO A CA 1
ATOM 537 C C . PRO A 1 70 ? 6.217 -5.217 -4.394 1.00 89.69 70 PRO A C 1
ATOM 539 O O . PRO A 1 70 ? 5.835 -6.386 -4.562 1.00 89.69 70 PRO A O 1
ATOM 542 N N . ILE A 1 71 ? 6.468 -4.681 -3.196 1.00 91.81 71 ILE A N 1
ATOM 543 C CA . ILE A 1 71 ? 6.223 -5.348 -1.919 1.00 91.81 71 ILE A CA 1
ATOM 544 C C . ILE A 1 71 ? 5.754 -4.337 -0.868 1.00 91.81 71 ILE A C 1
ATOM 546 O O . ILE A 1 71 ? 6.553 -3.751 -0.135 1.00 91.81 71 ILE A O 1
ATOM 550 N N . GLU A 1 72 ? 4.440 -4.301 -0.654 1.00 91.50 72 GLU A N 1
ATOM 551 C CA . GLU A 1 72 ? 3.889 -3.639 0.519 1.00 91.50 72 GLU A CA 1
ATOM 552 C C . GLU A 1 72 ? 4.200 -4.503 1.745 1.00 91.50 72 GLU A C 1
ATOM 554 O O . GLU A 1 72 ? 3.934 -5.713 1.772 1.00 91.50 72 GLU A O 1
ATOM 559 N N . GLY A 1 73 ? 4.773 -3.882 2.774 1.00 91.88 73 GLY A N 1
ATOM 560 C CA . GLY A 1 73 ? 5.241 -4.592 3.964 1.00 91.88 73 GLY A CA 1
ATOM 561 C C . GLY A 1 73 ? 6.581 -5.320 3.781 1.00 91.88 73 GLY A C 1
ATOM 562 O O . GLY A 1 73 ? 6.734 -6.467 4.196 1.00 91.88 73 GLY A O 1
ATOM 563 N N . THR A 1 74 ? 7.609 -4.651 3.253 1.00 92.50 74 THR A N 1
ATOM 564 C CA . THR A 1 74 ? 8.965 -5.235 3.118 1.00 92.50 74 THR A CA 1
ATOM 565 C C . THR A 1 74 ? 9.557 -5.783 4.431 1.00 92.50 74 THR A C 1
ATOM 567 O O . THR A 1 74 ? 10.277 -6.782 4.426 1.00 92.50 74 THR A O 1
ATOM 570 N N . ILE A 1 75 ? 9.245 -5.165 5.580 1.00 93.44 75 ILE A N 1
ATOM 571 C CA . ILE A 1 75 ? 9.701 -5.614 6.910 1.00 93.44 75 ILE A CA 1
ATOM 572 C C . ILE A 1 75 ? 9.052 -6.943 7.330 1.00 93.44 75 ILE A C 1
ATOM 574 O O . ILE A 1 75 ? 9.800 -7.865 7.657 1.00 93.44 75 ILE A O 1
ATOM 578 N N . PRO A 1 76 ? 7.710 -7.081 7.367 1.00 94.25 76 PRO A N 1
ATOM 579 C CA . PRO A 1 76 ? 7.107 -8.369 7.689 1.00 94.25 76 PRO A CA 1
ATOM 580 C C . PRO A 1 76 ? 7.550 -9.464 6.708 1.00 94.25 76 PRO A C 1
ATOM 582 O O . PRO A 1 76 ? 7.903 -10.557 7.148 1.00 94.25 76 PRO A O 1
ATOM 585 N N . ALA A 1 77 ? 7.681 -9.164 5.411 1.00 94.38 77 ALA A N 1
ATOM 586 C CA . ALA A 1 77 ? 8.175 -10.126 4.425 1.00 94.38 77 ALA A CA 1
ATOM 587 C C . ALA A 1 77 ? 9.600 -10.612 4.744 1.00 94.38 77 ALA A C 1
ATOM 589 O O . ALA A 1 77 ? 9.862 -11.819 4.767 1.00 94.38 77 ALA A O 1
ATOM 590 N N . SER A 1 78 ? 10.525 -9.699 5.058 1.00 95.56 78 SER A N 1
ATOM 591 C CA . SER A 1 78 ? 11.912 -10.067 5.373 1.00 95.56 78 SER A CA 1
ATOM 592 C C . SER A 1 78 ? 12.043 -10.874 6.668 1.00 95.56 78 SER A C 1
ATOM 594 O O . SER A 1 78 ? 13.022 -11.603 6.827 1.00 95.56 78 SER A O 1
ATOM 596 N N . LYS A 1 79 ? 11.040 -10.811 7.550 1.00 96.06 79 LYS A N 1
ATOM 597 C CA . LYS A 1 79 ? 10.956 -11.565 8.810 1.00 96.06 79 LYS A CA 1
ATOM 598 C C . LYS A 1 79 ? 10.090 -12.825 8.748 1.00 96.06 79 LYS A C 1
ATOM 600 O O . LYS A 1 79 ? 10.013 -13.536 9.745 1.00 96.06 79 LYS A O 1
ATOM 605 N N . ASN A 1 80 ? 9.470 -13.122 7.603 1.00 95.19 80 ASN A N 1
ATOM 606 C CA . ASN A 1 80 ? 8.475 -14.194 7.466 1.00 95.19 80 ASN A CA 1
ATOM 607 C C . ASN A 1 80 ? 7.254 -14.007 8.397 1.00 95.19 80 ASN A C 1
ATOM 609 O O . ASN A 1 80 ? 6.730 -14.956 8.980 1.00 95.19 80 ASN A O 1
ATOM 613 N N . GLU A 1 81 ? 6.811 -12.761 8.544 1.00 95.94 81 GLU A N 1
ATOM 614 C CA . GLU A 1 81 ? 5.602 -12.371 9.267 1.00 95.94 81 GLU A CA 1
ATOM 615 C C . GLU A 1 81 ? 4.441 -12.122 8.278 1.00 95.94 81 GLU A C 1
ATOM 617 O O . GLU A 1 81 ? 4.664 -11.732 7.124 1.00 95.94 81 GLU A O 1
ATOM 622 N N . PRO A 1 82 ? 3.180 -12.333 8.697 1.00 93.44 82 PRO A N 1
ATOM 623 C CA . PRO A 1 82 ? 2.020 -12.080 7.847 1.00 93.44 82 PRO A CA 1
ATOM 624 C C . PRO A 1 82 ? 1.833 -10.585 7.541 1.00 93.44 82 PRO A C 1
ATOM 626 O O . PRO A 1 82 ? 2.283 -9.715 8.284 1.00 93.44 82 PRO A O 1
ATOM 629 N N . GLY A 1 83 ? 1.082 -10.293 6.474 1.00 90.31 83 GLY A N 1
ATOM 630 C CA . GLY A 1 83 ? 0.653 -8.928 6.134 1.00 90.31 83 GLY A CA 1
ATOM 631 C C . GLY A 1 83 ? 1.427 -8.257 5.001 1.00 90.31 83 GLY A C 1
ATOM 632 O O . GLY A 1 83 ? 1.225 -7.070 4.777 1.00 90.31 83 GLY A O 1
ATOM 633 N N . SER A 1 84 ? 2.272 -9.001 4.285 1.00 93.81 84 SER A N 1
ATOM 634 C CA . SER A 1 84 ? 2.971 -8.493 3.098 1.00 93.81 84 SER A CA 1
ATOM 635 C C . SER A 1 84 ? 2.245 -8.901 1.822 1.00 93.81 84 SER A C 1
ATOM 637 O O . SER A 1 84 ? 1.767 -10.037 1.726 1.00 93.81 84 SER A O 1
ATOM 639 N N . ILE A 1 85 ? 2.181 -8.010 0.836 1.00 93.12 85 ILE A N 1
ATOM 640 C CA . ILE A 1 85 ? 1.559 -8.261 -0.472 1.00 93.12 85 ILE A CA 1
ATOM 641 C C . ILE A 1 85 ? 2.396 -7.636 -1.588 1.00 93.12 85 ILE A C 1
ATOM 643 O O . ILE A 1 85 ? 3.235 -6.789 -1.347 1.00 93.12 85 ILE A O 1
ATOM 647 N N . SER A 1 86 ? 2.167 -8.064 -2.825 1.00 91.12 86 SER A N 1
ATOM 648 C CA . SER A 1 86 ? 2.741 -7.444 -4.023 1.00 91.12 86 SER A CA 1
ATOM 649 C C . SER A 1 86 ? 1.573 -6.969 -4.869 1.00 91.12 86 SER A C 1
ATOM 651 O O . SER A 1 86 ? 0.654 -7.764 -5.098 1.00 91.12 86 SER A O 1
ATOM 653 N N . SER A 1 87 ? 1.553 -5.696 -5.263 1.00 90.88 87 SER A N 1
ATOM 654 C CA . SER A 1 87 ? 0.355 -5.092 -5.845 1.00 90.88 87 SER A CA 1
ATOM 655 C C . SER A 1 87 ? 0.642 -4.220 -7.063 1.00 90.88 87 SER A C 1
ATOM 657 O O . SER A 1 87 ? 1.665 -3.547 -7.172 1.00 90.88 87 SER A O 1
ATOM 659 N N . ILE A 1 88 ? -0.295 -4.261 -8.006 1.00 91.06 88 ILE A N 1
ATOM 660 C CA . ILE A 1 88 ? -0.322 -3.413 -9.192 1.00 91.06 88 ILE A CA 1
ATOM 661 C C . ILE A 1 88 ? -1.775 -3.034 -9.470 1.00 91.06 88 ILE A C 1
ATOM 663 O O . ILE A 1 88 ? -2.674 -3.875 -9.377 1.00 91.06 88 ILE A O 1
ATOM 667 N N . ALA A 1 89 ? -2.009 -1.776 -9.817 1.00 93.31 89 ALA A N 1
ATOM 668 C CA . ALA A 1 89 ? -3.293 -1.286 -10.288 1.00 93.31 89 ALA A CA 1
ATOM 669 C C . ALA A 1 89 ? -3.117 -0.615 -11.650 1.00 93.31 89 ALA A C 1
ATOM 671 O O . ALA A 1 89 ? -2.117 0.052 -11.908 1.00 93.31 89 ALA A O 1
ATOM 672 N N . ILE A 1 90 ? -4.108 -0.800 -12.521 1.00 93.06 90 ILE A N 1
ATOM 673 C CA . ILE A 1 90 ? -4.128 -0.257 -13.879 1.00 93.06 90 ILE A CA 1
ATOM 674 C C . ILE A 1 90 ? -5.416 0.536 -14.052 1.00 93.06 90 ILE A C 1
ATOM 676 O O . ILE A 1 90 ? -6.498 0.060 -13.702 1.00 93.06 90 ILE A O 1
ATOM 680 N N . ALA A 1 91 ? -5.306 1.730 -14.620 1.00 94.38 91 ALA A N 1
ATOM 681 C CA . ALA A 1 91 ? -6.449 2.573 -14.926 1.00 94.38 91 ALA A CA 1
ATOM 682 C C . ALA A 1 91 ? -6.303 3.222 -16.307 1.00 94.38 91 ALA A C 1
ATOM 684 O O . ALA A 1 91 ? -5.250 3.169 -16.950 1.00 94.38 91 ALA A O 1
ATOM 685 N N . LYS A 1 92 ? -7.384 3.851 -16.778 1.00 92.50 92 LYS A N 1
ATOM 686 C CA . LYS A 1 92 ? -7.324 4.678 -17.989 1.00 92.50 92 LYS A CA 1
ATOM 687 C C . LYS A 1 92 ? -6.311 5.806 -17.781 1.00 92.50 92 LYS A C 1
ATOM 689 O O . LYS A 1 92 ? -6.158 6.301 -16.666 1.00 92.50 92 LYS A O 1
ATOM 694 N N . ASN A 1 93 ? -5.658 6.226 -18.861 1.00 90.50 93 ASN A N 1
ATOM 695 C CA . ASN A 1 93 ? -4.722 7.348 -18.832 1.00 90.50 93 ASN A CA 1
ATOM 696 C C . ASN A 1 93 ? -5.335 8.580 -18.138 1.00 90.50 93 ASN A C 1
ATOM 698 O O . ASN A 1 93 ? -6.462 8.970 -18.456 1.00 90.50 93 ASN A O 1
ATOM 702 N N . ASN A 1 94 ? -4.572 9.188 -17.229 1.00 89.75 94 ASN A N 1
ATOM 703 C CA . ASN A 1 94 ? -4.915 10.385 -16.460 1.00 89.75 94 ASN A CA 1
ATOM 704 C C . ASN A 1 94 ? -6.154 10.233 -15.563 1.00 89.75 94 ASN A C 1
ATOM 706 O O . ASN A 1 94 ? -6.853 11.213 -15.310 1.00 89.75 94 ASN A O 1
ATOM 710 N N . THR A 1 95 ? -6.445 9.021 -15.085 1.00 93.69 95 THR A N 1
ATOM 711 C CA . THR A 1 95 ? -7.551 8.789 -14.132 1.00 93.69 95 THR A CA 1
ATOM 712 C C . THR A 1 95 ? -7.083 8.477 -12.716 1.00 93.69 95 THR A C 1
ATOM 714 O O . THR A 1 95 ? -7.898 8.497 -11.794 1.00 93.69 95 THR A O 1
ATOM 717 N N . MET A 1 96 ? -5.785 8.231 -12.512 1.00 93.56 96 MET A N 1
ATOM 718 C CA . MET A 1 96 ? -5.221 8.104 -11.170 1.00 93.56 96 MET A CA 1
ATOM 719 C C . MET A 1 96 ? -4.886 9.479 -10.595 1.00 93.56 96 MET A C 1
ATOM 721 O O . MET A 1 96 ? -4.199 10.281 -11.233 1.00 93.56 96 MET A O 1
ATOM 725 N N . LEU A 1 97 ? -5.355 9.730 -9.371 1.00 90.19 97 LEU A N 1
ATOM 726 C CA . LEU A 1 97 ? -5.091 10.966 -8.643 1.00 90.19 97 LEU A CA 1
ATOM 727 C C . LEU A 1 97 ? -3.578 11.150 -8.445 1.00 90.19 97 LEU A C 1
ATOM 729 O O . LEU A 1 97 ? -2.932 10.324 -7.807 1.00 90.19 97 LEU A O 1
ATOM 733 N N . GLN A 1 98 ? -3.038 12.243 -8.985 1.00 83.69 98 GLN A N 1
ATOM 734 C CA . GLN A 1 98 ? -1.637 12.627 -8.822 1.00 83.69 98 GLN A CA 1
ATOM 735 C C . GLN A 1 98 ? -1.497 13.483 -7.563 1.00 83.69 98 GLN A C 1
ATOM 737 O O . GLN A 1 98 ? -2.073 14.568 -7.485 1.00 83.69 98 GLN A O 1
ATOM 742 N N . ILE A 1 99 ? -0.746 12.991 -6.585 1.00 82.88 99 ILE A N 1
ATOM 743 C CA . ILE A 1 99 ? -0.429 13.687 -5.334 1.00 82.88 99 ILE A CA 1
ATOM 744 C C . ILE A 1 99 ? 1.071 13.566 -5.065 1.00 82.88 99 ILE A C 1
ATOM 746 O O . ILE A 1 99 ? 1.662 12.574 -5.487 1.00 82.88 99 ILE A O 1
ATOM 750 N N . PRO A 1 100 ? 1.683 14.545 -4.379 1.00 80.38 100 PRO A N 1
ATOM 751 C CA . PRO A 1 100 ? 3.065 14.418 -3.935 1.00 80.38 100 PRO A CA 1
ATOM 752 C C . PRO A 1 100 ? 3.200 13.319 -2.875 1.00 80.38 100 PRO A C 1
ATOM 754 O O . PRO A 1 100 ? 2.212 12.900 -2.260 1.00 80.38 100 PRO A O 1
ATOM 757 N N . GLU A 1 101 ? 4.435 12.905 -2.602 1.00 80.81 101 GLU A N 1
ATOM 758 C CA . GLU A 1 101 ? 4.734 11.996 -1.498 1.00 80.81 101 GLU A CA 1
ATOM 759 C C . GLU A 1 101 ? 4.397 12.664 -0.152 1.00 80.81 101 GLU A C 1
ATOM 761 O O . GLU A 1 101 ? 5.096 13.550 0.343 1.00 80.81 101 GLU A O 1
ATOM 766 N N . MET A 1 102 ? 3.267 12.271 0.438 1.00 86.75 102 MET A N 1
ATOM 767 C CA . MET A 1 102 ? 2.769 12.851 1.682 1.00 86.75 102 MET A CA 1
ATOM 768 C C . MET A 1 102 ? 1.969 11.845 2.506 1.00 86.75 102 MET A C 1
ATOM 770 O O . MET A 1 102 ? 1.440 10.850 2.006 1.00 86.75 102 MET A O 1
ATOM 774 N N . TYR A 1 103 ? 1.815 12.140 3.798 1.00 89.94 103 TYR A N 1
ATOM 775 C CA . TYR A 1 103 ? 0.834 11.435 4.612 1.00 89.94 103 TYR A CA 1
ATOM 776 C C . TYR A 1 103 ? -0.588 11.833 4.216 1.00 89.94 103 TYR A C 1
ATOM 778 O O . TYR A 1 103 ? -0.886 13.002 3.990 1.00 89.94 103 TYR A O 1
ATOM 786 N N . MET A 1 104 ? -1.476 10.844 4.219 1.00 91.31 104 MET A N 1
ATOM 787 C CA . MET A 1 104 ? -2.903 11.020 3.994 1.00 91.31 104 MET A CA 1
ATOM 788 C C . MET A 1 104 ? -3.668 10.308 5.105 1.00 91.31 104 MET A C 1
ATOM 790 O O . MET A 1 104 ? -3.399 9.139 5.399 1.00 91.31 104 MET A O 1
ATOM 794 N N . GLU A 1 105 ? -4.616 11.009 5.718 1.00 89.62 105 GLU A N 1
ATOM 795 C CA . GLU A 1 105 ? -5.615 10.385 6.579 1.00 89.62 105 GLU A CA 1
ATOM 796 C C . GLU A 1 105 ? -6.604 9.610 5.704 1.00 89.62 105 GLU A C 1
ATOM 798 O O . GLU A 1 105 ? -7.118 10.136 4.719 1.00 89.62 105 GLU A O 1
ATOM 803 N N . LYS A 1 106 ? -6.822 8.331 6.025 1.00 91.06 106 LYS A N 1
ATOM 804 C CA . LYS A 1 106 ? -7.638 7.422 5.214 1.00 91.06 106 LYS A CA 1
ATOM 805 C C . LYS A 1 106 ? -8.700 6.767 6.086 1.00 91.06 106 LYS A C 1
ATOM 807 O O . LYS A 1 106 ? -8.375 6.189 7.122 1.00 91.06 106 LYS A O 1
ATOM 812 N N . LEU A 1 107 ? -9.941 6.792 5.614 1.00 91.00 107 LEU A N 1
ATOM 813 C CA . LEU A 1 107 ? -11.055 6.045 6.181 1.00 91.00 107 LEU A CA 1
ATOM 814 C C . LEU A 1 107 ? -11.663 5.167 5.087 1.00 91.00 107 LEU A C 1
ATOM 816 O O . LEU A 1 107 ? -12.180 5.670 4.094 1.00 91.00 107 LEU A O 1
ATOM 820 N N . PHE A 1 108 ? -11.611 3.853 5.289 1.00 91.81 108 PHE A N 1
ATOM 821 C CA . PHE A 1 108 ? -12.223 2.876 4.394 1.00 91.81 108 PHE A CA 1
ATOM 822 C C . PHE A 1 108 ? -13.393 2.204 5.098 1.00 91.81 108 PHE A C 1
ATOM 824 O O . PHE A 1 108 ? -13.257 1.718 6.220 1.00 91.81 108 PHE A O 1
ATOM 831 N N . LEU A 1 109 ? -14.540 2.168 4.425 1.00 91.44 109 LEU A N 1
ATOM 832 C CA . LEU A 1 109 ? -15.775 1.573 4.922 1.00 91.44 109 LEU A CA 1
ATOM 833 C C . LEU A 1 109 ? -16.405 0.716 3.827 1.00 91.44 109 LEU A C 1
ATOM 835 O O . LEU A 1 109 ? -16.215 0.968 2.637 1.00 91.44 109 LEU A O 1
ATOM 839 N N . SER A 1 110 ? -17.194 -0.281 4.223 1.00 88.94 110 SER A N 1
ATOM 840 C CA . SER A 1 110 ? -18.047 -0.993 3.275 1.00 88.94 110 SER A CA 1
ATOM 841 C C . SER A 1 110 ? -19.112 -0.046 2.716 1.00 88.94 110 SER A C 1
ATOM 843 O O . SER A 1 110 ? -19.589 0.851 3.411 1.00 88.94 110 SER A O 1
ATOM 845 N N . GLN A 1 111 ? -19.510 -0.248 1.459 1.00 88.19 111 GLN A N 1
ATOM 846 C CA . GLN A 1 111 ? -20.400 0.674 0.742 1.00 88.19 111 GLN A CA 1
ATOM 847 C C . GLN A 1 111 ? -21.720 0.949 1.483 1.00 88.19 111 GLN A C 1
ATOM 849 O O . GLN A 1 111 ? -22.177 2.087 1.541 1.00 88.19 111 GLN A O 1
ATOM 854 N N . ASN A 1 112 ? -22.304 -0.076 2.108 1.00 87.75 112 ASN A N 1
ATOM 855 C CA . ASN A 1 112 ? -23.529 0.042 2.902 1.00 87.75 112 ASN A CA 1
ATOM 856 C C . ASN A 1 112 ? -23.369 0.899 4.172 1.00 87.75 112 ASN A C 1
ATOM 858 O O . ASN A 1 112 ? -24.360 1.411 4.676 1.00 87.75 112 ASN A O 1
ATOM 862 N N . LEU A 1 113 ? -22.149 1.045 4.693 1.00 88.31 113 LEU A N 1
ATOM 863 C CA . LEU A 1 113 ? -21.845 1.916 5.829 1.00 88.31 113 LEU A CA 1
ATOM 864 C C . LEU A 1 113 ? -21.446 3.320 5.364 1.00 88.31 113 LEU A C 1
ATOM 866 O O . LEU A 1 113 ? -21.830 4.302 5.993 1.00 88.31 113 LEU A O 1
ATOM 870 N N . ALA A 1 114 ? -20.733 3.433 4.241 1.00 87.44 114 ALA A N 1
ATOM 871 C CA . ALA A 1 114 ? -20.291 4.715 3.691 1.00 87.44 114 ALA A CA 1
ATOM 872 C C . ALA A 1 114 ? -21.455 5.685 3.417 1.00 87.44 114 ALA A C 1
ATOM 874 O O . ALA A 1 114 ? -21.324 6.878 3.660 1.00 87.44 114 ALA A O 1
ATOM 875 N N . VAL A 1 115 ? -22.616 5.180 2.987 1.00 86.12 115 VAL A N 1
ATOM 876 C CA . VAL A 1 115 ? -23.819 6.005 2.743 1.00 86.12 115 VAL A CA 1
ATOM 877 C C . VAL A 1 115 ? -24.441 6.598 4.012 1.00 86.12 115 VAL A C 1
ATOM 879 O O . VAL A 1 115 ? -25.332 7.436 3.921 1.00 86.12 115 VAL A O 1
ATOM 882 N N . THR A 1 116 ? -24.009 6.152 5.192 1.00 82.81 116 THR A N 1
ATOM 883 C CA . THR A 1 116 ? -24.598 6.543 6.482 1.00 82.81 116 THR A CA 1
ATOM 884 C C . THR A 1 116 ? -23.747 7.534 7.269 1.00 82.81 116 THR A C 1
ATOM 886 O O . THR A 1 116 ? -24.153 7.955 8.352 1.00 82.81 116 THR A O 1
ATOM 889 N N . VAL A 1 117 ? -22.574 7.904 6.748 1.00 86.94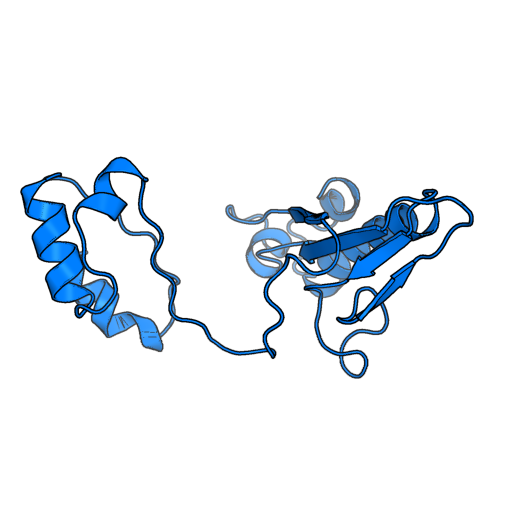 117 VAL A N 1
ATOM 890 C CA . VAL A 1 117 ? -21.611 8.761 7.445 1.00 86.94 117 VAL A CA 1
ATOM 891 C C . VAL A 1 117 ? -21.262 9.992 6.618 1.00 86.94 117 VAL A C 1
ATOM 893 O O . VAL A 1 117 ? -21.153 9.933 5.396 1.00 86.94 117 VAL A O 1
ATOM 896 N N . ASP A 1 118 ? -21.064 11.113 7.304 1.00 89.81 118 ASP A N 1
ATOM 897 C CA . ASP A 1 118 ? -20.486 12.322 6.724 1.00 89.81 118 ASP A CA 1
ATOM 898 C C . ASP A 1 118 ? -18.973 12.307 6.969 1.00 89.81 118 ASP A C 1
ATOM 900 O O . ASP A 1 118 ? -18.519 12.373 8.111 1.00 89.81 118 ASP A O 1
ATOM 904 N N . PHE A 1 119 ? -18.195 12.209 5.890 1.00 87.69 119 PHE A N 1
ATOM 905 C CA . PHE A 1 119 ? -16.732 12.146 5.939 1.00 87.69 119 PHE A CA 1
ATOM 906 C C . PHE A 1 119 ? -16.072 13.460 6.384 1.00 87.69 119 PHE A C 1
ATOM 908 O O . PHE A 1 119 ? -14.872 13.463 6.647 1.00 87.69 119 PHE A O 1
ATOM 915 N N . ASN A 1 120 ? -16.827 14.558 6.497 1.00 90.38 120 ASN A N 1
ATOM 916 C CA . ASN A 1 120 ? -16.326 15.819 7.053 1.00 90.38 120 ASN A CA 1
ATOM 917 C C . ASN A 1 120 ? -16.412 15.867 8.586 1.00 90.38 120 ASN A C 1
ATOM 919 O O . ASN A 1 120 ? -15.893 16.799 9.202 1.00 90.38 120 ASN A O 1
ATOM 923 N N . GLN A 1 121 ? -17.086 14.898 9.212 1.00 91.19 121 GLN A N 1
ATOM 924 C CA . GLN A 1 121 ? -17.182 14.826 10.664 1.00 91.19 121 GLN A CA 1
ATOM 925 C C . GLN A 1 121 ? -15.882 14.305 11.283 1.00 91.19 121 GLN A C 1
ATOM 927 O O . GLN A 1 121 ? -15.171 13.510 10.664 1.00 91.19 121 GLN A O 1
ATOM 932 N N . PRO A 1 122 ? -15.598 14.667 12.547 1.00 88.81 122 PRO A N 1
ATOM 933 C CA . PRO A 1 122 ? -14.546 14.017 13.311 1.00 88.81 122 PRO A CA 1
ATOM 934 C C . PRO A 1 122 ? -14.749 12.501 13.340 1.00 88.81 122 PRO A C 1
ATOM 936 O O . PRO A 1 122 ? -15.875 12.007 13.466 1.00 88.81 122 PRO A O 1
ATOM 939 N N . ILE A 1 123 ? -13.648 11.760 13.277 1.00 87.88 123 ILE A N 1
ATOM 940 C CA . ILE A 1 123 ? -13.653 10.296 13.275 1.00 87.88 123 ILE A CA 1
ATOM 941 C C . ILE A 1 123 ? -14.418 9.703 14.468 1.00 87.88 123 ILE A C 1
ATOM 943 O O . ILE A 1 123 ? -15.089 8.685 14.322 1.00 87.88 123 ILE A O 1
ATOM 947 N N . GLU A 1 124 ? -14.410 10.363 15.626 1.00 86.31 124 GLU A N 1
ATOM 948 C CA . GLU A 1 124 ? -15.181 9.959 16.803 1.00 86.31 124 GLU A CA 1
ATOM 949 C C . GLU A 1 124 ? -16.694 9.978 16.536 1.00 86.31 124 GLU A C 1
ATOM 951 O O . GLU A 1 124 ? -17.408 9.048 16.915 1.00 86.31 124 GLU A O 1
ATOM 956 N N . ALA A 1 125 ? -17.188 11.009 15.846 1.00 89.38 125 ALA A N 1
ATOM 957 C CA . ALA A 1 125 ? -18.596 11.113 15.474 1.00 89.38 125 ALA A CA 1
ATOM 958 C C . ALA A 1 125 ? -18.973 10.060 14.422 1.00 89.38 125 ALA A C 1
ATOM 960 O O . ALA A 1 125 ? -20.039 9.445 14.521 1.00 89.38 125 ALA A O 1
ATOM 961 N N . ILE A 1 126 ? -18.074 9.794 13.470 1.00 91.12 126 ILE A N 1
ATOM 962 C CA . ILE A 1 126 ? -18.241 8.734 12.470 1.00 91.12 126 ILE A CA 1
ATOM 963 C C . ILE A 1 126 ? -18.334 7.361 13.152 1.00 91.12 126 ILE A C 1
ATOM 965 O O . ILE A 1 126 ? -19.270 6.608 12.888 1.00 91.12 126 ILE A O 1
ATOM 969 N N . LEU A 1 127 ? -17.420 7.039 14.071 1.00 88.31 127 LEU A N 1
ATOM 970 C CA . LEU A 1 127 ? -17.425 5.766 14.802 1.00 88.31 127 LEU A CA 1
ATOM 971 C C . LEU A 1 127 ? -18.712 5.579 15.618 1.00 88.31 127 LEU A C 1
ATOM 973 O O . LEU A 1 127 ? -19.316 4.507 15.573 1.00 88.31 127 LEU A O 1
ATOM 977 N N . LEU A 1 128 ? -19.182 6.624 16.30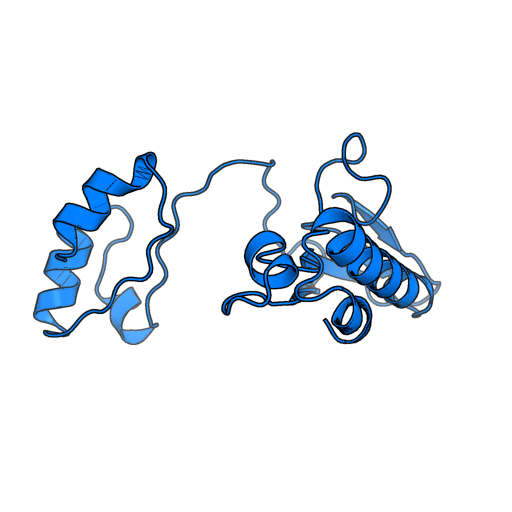9 1.00 87.12 128 LEU A N 1
ATOM 978 C CA . LEU A 1 128 ? -20.451 6.588 17.047 1.00 87.12 128 LEU A CA 1
ATOM 979 C C . LEU A 1 128 ? -21.659 6.364 16.127 1.00 87.12 128 LEU A C 1
ATOM 981 O O . LEU A 1 128 ? -22.583 5.639 16.500 1.00 87.12 128 LEU A O 1
ATOM 985 N N . ALA A 1 129 ? -21.669 6.968 14.937 1.00 89.06 129 ALA A N 1
ATOM 986 C CA . ALA A 1 129 ? -22.717 6.739 13.945 1.00 89.06 129 ALA A CA 1
ATOM 987 C C . ALA A 1 129 ? -22.702 5.285 13.446 1.00 89.06 129 ALA A C 1
ATOM 989 O O . ALA A 1 129 ? -23.747 4.635 13.412 1.00 89.06 129 ALA A O 1
ATOM 990 N N . LEU A 1 130 ? -21.518 4.745 13.149 1.00 90.00 130 LEU A N 1
ATOM 991 C CA . LEU A 1 130 ? -21.356 3.362 12.699 1.00 90.00 130 LEU A CA 1
ATOM 992 C C . LEU A 1 130 ? -21.784 2.344 13.768 1.00 90.00 130 LEU A C 1
ATOM 994 O O . LEU A 1 130 ? -22.428 1.350 13.430 1.00 90.00 130 LEU A O 1
ATOM 998 N N . LEU A 1 131 ? -21.494 2.594 15.050 1.00 88.38 131 LEU A N 1
ATOM 999 C CA . LEU A 1 131 ? -21.868 1.698 16.155 1.00 88.38 131 LEU A CA 1
ATOM 1000 C C . LEU A 1 131 ? -23.386 1.573 16.350 1.00 88.38 131 LEU A C 1
ATOM 1002 O O . LEU A 1 131 ? -23.866 0.524 16.779 1.00 88.38 131 LEU A O 1
ATOM 1006 N N . LYS A 1 132 ? -24.158 2.607 15.990 1.00 87.38 132 LYS A N 1
ATOM 1007 C CA . LYS A 1 132 ? -25.632 2.545 15.998 1.00 87.38 132 LYS A CA 1
ATOM 1008 C C . LYS A 1 132 ? -26.183 1.578 14.947 1.00 87.38 132 LYS A C 1
ATOM 1010 O O . LYS A 1 132 ? -27.296 1.088 15.103 1.00 87.38 132 LYS A O 1
ATOM 1015 N N . ILE A 1 133 ? -25.416 1.318 13.889 1.00 88.31 133 ILE A N 1
ATOM 1016 C CA . ILE A 1 133 ? -25.807 0.463 12.761 1.00 88.31 133 ILE A CA 1
ATOM 1017 C C . ILE A 1 133 ? -25.266 -0.953 12.955 1.00 88.31 133 ILE A C 1
ATOM 1019 O O . ILE A 1 133 ? -25.972 -1.935 12.729 1.00 88.31 133 ILE A O 1
ATOM 1023 N N . LYS A 1 134 ? -24.004 -1.067 13.376 1.00 85.06 134 LYS A N 1
ATOM 1024 C CA . LYS A 1 134 ? -23.318 -2.338 13.585 1.00 85.06 134 LYS A CA 1
ATOM 1025 C C . LYS A 1 134 ? -22.651 -2.334 14.953 1.00 85.06 134 LYS A C 1
ATOM 1027 O O . LYS A 1 134 ? -21.649 -1.662 15.157 1.00 85.06 134 LYS A O 1
ATOM 1032 N N . GLN A 1 135 ? -23.187 -3.144 15.863 1.00 82.19 135 GLN A N 1
ATOM 1033 C CA . GLN A 1 135 ? -22.733 -3.189 17.257 1.00 82.19 135 GLN A CA 1
ATOM 1034 C C . GLN A 1 135 ? -21.292 -3.710 17.411 1.00 82.19 135 GLN A C 1
ATOM 1036 O O . GLN A 1 135 ? -20.586 -3.276 18.312 1.00 82.19 135 GLN A O 1
ATOM 1041 N N . ASN A 1 136 ? -20.831 -4.584 16.505 1.00 85.31 136 ASN A N 1
ATOM 1042 C CA . ASN A 1 136 ? -19.468 -5.126 16.505 1.00 85.31 136 ASN A CA 1
ATOM 1043 C C . ASN A 1 136 ? -18.675 -4.591 15.307 1.00 85.31 136 ASN A C 1
ATOM 1045 O O . ASN A 1 136 ? -18.743 -5.141 14.200 1.00 85.31 136 ASN A O 1
ATOM 1049 N N . LEU A 1 137 ? -17.933 -3.507 15.526 1.00 85.88 137 LEU A N 1
ATOM 1050 C CA . LEU A 1 137 ? -16.984 -2.961 14.558 1.00 85.88 137 LEU A CA 1
ATOM 1051 C C . LEU A 1 137 ? -15.573 -3.457 14.865 1.00 85.88 137 LEU A C 1
ATOM 1053 O O . LEU A 1 137 ? -15.153 -3.497 16.016 1.00 85.88 137 LEU A O 1
ATOM 1057 N N . SER A 1 138 ? -14.826 -3.789 13.817 1.00 88.38 138 SER A N 1
ATOM 1058 C CA . SER A 1 138 ? -13.392 -4.053 13.905 1.00 88.38 138 SER A CA 1
ATOM 1059 C C . SER A 1 138 ? -12.670 -2.990 13.093 1.00 88.38 138 SER A C 1
ATOM 1061 O O . SER A 1 138 ? -12.985 -2.791 11.920 1.00 88.38 138 SER A O 1
ATOM 1063 N N . CYS A 1 139 ? -11.721 -2.301 13.721 1.00 89.00 139 CYS A N 1
ATOM 1064 C CA . CYS A 1 139 ? -10.928 -1.259 13.081 1.00 89.00 139 CYS A CA 1
ATOM 1065 C C . CYS A 1 139 ? -9.516 -1.776 12.812 1.00 89.00 139 CYS A C 1
ATOM 1067 O O . CYS A 1 139 ? -8.871 -2.324 13.705 1.00 89.00 139 CYS A O 1
ATOM 1069 N N . ILE A 1 140 ? -9.012 -1.555 11.600 1.00 91.88 140 ILE A N 1
ATOM 1070 C CA . ILE A 1 140 ? -7.611 -1.814 11.261 1.00 91.88 140 ILE A CA 1
ATOM 1071 C C . ILE A 1 140 ? -6.887 -0.471 11.280 1.00 91.88 140 ILE A C 1
ATOM 1073 O O . ILE A 1 140 ? -7.207 0.424 10.502 1.00 91.88 140 ILE A O 1
ATOM 1077 N N . ILE A 1 141 ? -5.926 -0.319 12.192 1.00 92.88 141 ILE A N 1
ATOM 1078 C CA . ILE A 1 141 ? -5.175 0.926 12.383 1.00 92.88 141 ILE A CA 1
ATOM 1079 C C . ILE A 1 141 ? -3.685 0.601 12.427 1.00 92.88 141 ILE A C 1
ATOM 1081 O O . ILE A 1 141 ? -3.244 -0.232 13.221 1.00 92.88 141 ILE A O 1
ATOM 1085 N N . LEU A 1 142 ? -2.887 1.304 11.617 1.00 92.56 142 LEU A N 1
ATOM 1086 C CA . LEU A 1 142 ? -1.430 1.178 11.651 1.00 92.56 142 LEU A CA 1
ATOM 1087 C C . LEU A 1 142 ? -0.888 1.480 13.054 1.00 92.56 142 LEU A C 1
ATOM 1089 O O . LEU A 1 142 ? -1.182 2.530 13.633 1.00 92.56 142 LEU A O 1
ATOM 1093 N N . ASN A 1 143 ? -0.038 0.599 13.583 1.00 91.12 143 ASN A N 1
ATOM 1094 C CA . ASN A 1 143 ? 0.555 0.768 14.906 1.00 91.12 143 ASN A CA 1
ATOM 1095 C C . ASN A 1 143 ? 1.701 1.800 14.884 1.00 91.12 143 ASN A C 1
ATOM 1097 O O . ASN A 1 143 ? 2.871 1.449 14.731 1.00 91.12 143 ASN A O 1
ATOM 1101 N N . LYS A 1 144 ? 1.363 3.089 14.997 1.00 93.62 144 LYS A N 1
ATOM 1102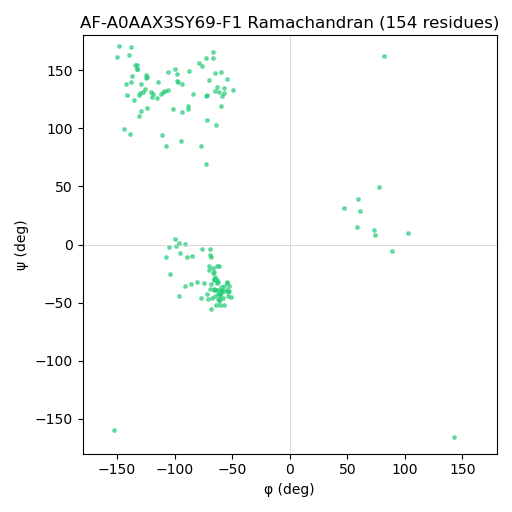 C CA . LYS A 1 144 ? 2.311 4.218 14.985 1.00 93.62 144 LYS A CA 1
ATOM 1103 C C . LYS A 1 144 ? 2.015 5.188 16.141 1.00 93.62 144 LYS A C 1
ATOM 1105 O O . LYS A 1 144 ? 0.846 5.333 16.499 1.00 93.62 144 LYS A O 1
ATOM 1110 N N . PRO A 1 145 ? 3.017 5.916 16.682 1.00 95.81 145 PRO A N 1
ATOM 1111 C CA . PRO A 1 145 ? 2.808 6.868 17.783 1.00 95.81 145 PRO A CA 1
ATOM 1112 C C . PRO A 1 145 ? 1.697 7.897 17.519 1.00 95.81 145 PRO A C 1
ATOM 1114 O O . PRO A 1 145 ? 0.861 8.147 18.382 1.00 95.81 145 PRO A O 1
ATOM 1117 N N . ARG A 1 146 ? 1.614 8.412 16.287 1.00 94.50 146 ARG A N 1
ATOM 1118 C CA . ARG A 1 146 ? 0.571 9.358 15.853 1.00 94.50 146 ARG A CA 1
ATOM 1119 C C . ARG A 1 146 ? -0.866 8.815 15.917 1.00 94.50 146 ARG A C 1
ATOM 1121 O O . ARG A 1 146 ? -1.801 9.602 15.936 1.00 94.50 146 ARG A O 1
ATOM 1128 N N . HIS A 1 147 ? -1.061 7.496 15.977 1.00 93.56 147 HIS A N 1
ATOM 1129 C CA . HIS A 1 147 ? -2.390 6.875 16.036 1.00 93.56 147 HIS A CA 1
ATOM 1130 C C . HIS A 1 147 ? -2.811 6.464 17.456 1.00 93.56 147 HIS A C 1
ATOM 1132 O O . HIS A 1 147 ? -3.868 5.866 17.637 1.00 93.56 147 HIS A O 1
ATOM 1138 N N . GLN A 1 148 ? -2.030 6.779 18.495 1.00 92.62 148 GLN A N 1
ATOM 1139 C CA . GLN A 1 148 ? -2.378 6.371 19.864 1.00 92.62 148 GLN A CA 1
ATOM 1140 C C . GLN A 1 148 ? -3.702 6.977 20.349 1.00 92.62 148 GLN A C 1
ATOM 1142 O O . GLN A 1 148 ? -4.435 6.328 21.091 1.00 92.62 148 GLN A O 1
ATOM 1147 N N . LYS A 1 149 ? -4.041 8.195 19.902 1.00 89.75 149 LYS A N 1
ATOM 1148 C CA . LYS A 1 149 ? -5.322 8.837 20.229 1.00 89.75 149 LYS A CA 1
ATOM 1149 C C . LYS A 1 149 ? -6.508 8.056 19.649 1.00 89.75 149 LYS A C 1
ATOM 1151 O O . LYS A 1 149 ? -7.395 7.680 20.405 1.00 89.75 149 LYS A O 1
ATOM 1156 N N . ILE A 1 150 ? -6.480 7.757 18.346 1.00 88.12 150 ILE A N 1
ATOM 1157 C CA . ILE A 1 150 ? -7.573 7.044 17.667 1.00 88.12 150 ILE A CA 1
ATOM 1158 C C . ILE A 1 150 ? -7.729 5.608 18.180 1.00 88.12 150 ILE A C 1
ATOM 1160 O O . ILE A 1 150 ? -8.845 5.162 18.421 1.00 88.12 150 ILE A O 1
ATOM 1164 N N . LYS A 1 151 ? -6.626 4.896 18.453 1.00 90.06 151 LYS A N 1
ATOM 1165 C CA . LYS A 1 151 ? -6.691 3.530 19.003 1.00 90.06 151 LYS A CA 1
ATOM 1166 C C . LYS A 1 151 ? -7.421 3.494 20.349 1.00 90.06 151 LYS A C 1
ATOM 1168 O O . LYS A 1 151 ? -8.244 2.617 20.557 1.00 90.06 151 LYS A O 1
ATOM 1173 N N . LYS A 1 152 ? -7.195 4.481 21.227 1.00 87.25 152 LYS A N 1
ATOM 1174 C CA . LYS A 1 152 ? -7.933 4.594 22.500 1.00 87.25 152 LYS A CA 1
ATOM 1175 C C . LYS A 1 152 ? -9.434 4.824 22.301 1.00 87.25 152 LYS A C 1
ATOM 1177 O O . LYS A 1 152 ? -10.219 4.409 23.143 1.00 87.25 152 LYS A O 1
ATOM 1182 N N . GLN A 1 153 ? -9.828 5.493 21.219 1.00 80.62 153 GLN A N 1
ATOM 1183 C CA . GLN A 1 153 ? -11.228 5.806 20.920 1.00 80.62 153 GLN A CA 1
ATOM 1184 C C . GLN A 1 153 ? -11.977 4.621 20.305 1.00 80.62 153 GLN A C 1
ATOM 1186 O O . GLN A 1 153 ? -13.163 4.460 20.568 1.00 80.62 153 GLN A O 1
ATOM 1191 N N . CYS A 1 154 ? -11.292 3.770 19.538 1.00 78.06 154 CYS A N 1
ATOM 1192 C CA . CYS A 1 154 ? -11.882 2.560 18.959 1.00 78.06 154 CYS A CA 1
ATOM 1193 C C . CYS A 1 154 ? -12.074 1.409 19.965 1.00 78.06 154 CYS A C 1
ATOM 1195 O O . CYS A 1 154 ? -12.647 0.388 19.595 1.00 78.06 154 CYS A O 1
ATOM 1197 N N . GLY A 1 155 ? -11.626 1.566 21.215 1.00 70.88 155 GLY A N 1
ATOM 1198 C CA . GLY A 1 155 ? -11.553 0.475 22.187 1.00 70.88 155 GLY A CA 1
ATOM 1199 C C . GLY A 1 155 ? -10.290 -0.375 22.008 1.00 70.88 155 GLY A C 1
ATOM 1200 O O . GLY A 1 155 ? -9.608 -0.285 20.987 1.00 70.88 155 GLY A O 1
ATOM 1201 N N . ASN A 1 156 ? -9.950 -1.149 23.043 1.00 49.56 156 ASN A N 1
ATOM 1202 C CA . ASN A 1 156 ? -8.834 -2.101 22.998 1.00 49.56 156 ASN A CA 1
ATOM 1203 C C . ASN A 1 156 ? -9.153 -3.294 22.098 1.00 49.56 156 ASN A C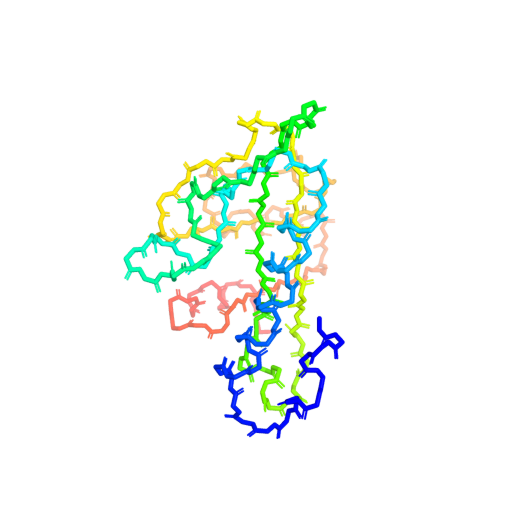 1
ATOM 1205 O O . ASN A 1 156 ? -10.274 -3.832 22.240 1.00 49.56 156 ASN A O 1
#

Solvent-accessible surface area (backbone atoms only — not compar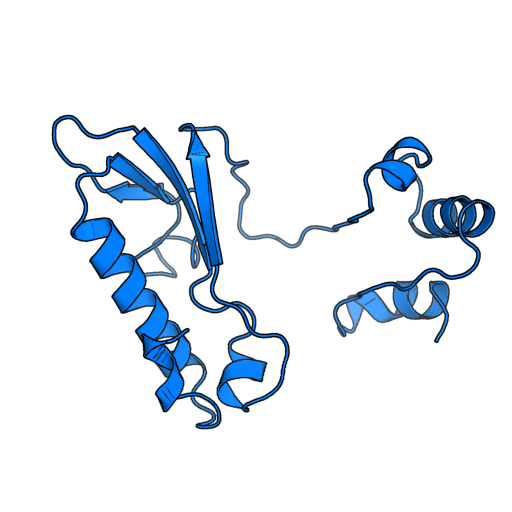able to full-atom values): 9347 Å² total; per-residue (Å²): 88,80,83,23,49,89,34,48,52,64,69,39,35,64,62,30,36,50,45,31,40,56,52,51,53,50,52,56,70,73,45,78,36,18,36,30,26,57,39,37,80,34,51,62,93,78,17,95,61,64,11,48,69,44,71,38,81,38,92,96,33,64,63,29,25,29,35,49,40,49,47,46,45,40,65,34,32,9,61,64,42,85,83,47,50,53,50,75,49,79,44,58,56,89,67,67,85,80,72,76,99,69,92,75,94,82,87,90,68,57,72,86,54,49,81,74,51,63,87,86,51,58,67,69,60,40,52,56,54,46,42,77,77,41,84,83,77,84,82,90,72,77,94,47,82,91,38,54,67,60,48,66,71,74,50,134

Radius of gyration: 19.27 Å; Cα contacts (8 Å, |Δi|>4): 208; chains: 1; bounding box: 43×33×54 Å

Organism: Spiroplasma citri (NCBI:txid2133)

InterPro domains:
  IPR004464 Fructose-1,6-bisphosphatase class 2/Sedoheputulose-1,7-bisphosphatase [PF03320] (3-153)
  IPR004464 Fructose-1,6-bisphosphatase class 2/Sedoheputulose-1,7-bisphosphatase [PTHR30447] (2-154)